Protein AF-A0A3D5YHI3-F1 (afdb_monomer_lite)

Radius of gyration: 11.75 Å; chains: 1; bounding box: 26×23×32 Å

Sequence (80 aa):
MVSSFNIDYTPEEIKQFTQKSDYIIACTGQVHLVDDSRIRHDQSQIIIDVGYGHIDGKPVGDVNIESIADKVFAYTPVPG

Secondary structure (DSSP, 8-state):
------TTS-HHHHHHHHHH-SEEEE-S--TT-B-GGGS-SSS--EEEE---EEETTEEE-SB-HHHHTTTSSEE--S--

Foldseek 3Di:
DDDDDAPVDDLVVQLVVQQVDQEEEADHLAFQSAALSNYDQPQRHEYEFPHWDDDPNDIGTNHPCVRPVVRHVYYDGPPD

Structure (mmCIF, N/CA/C/O backbone):
data_AF-A0A3D5YHI3-F1
#
_entry.id   AF-A0A3D5YHI3-F1
#
loop_
_atom_site.group_PDB
_atom_site.id
_atom_site.type_symbol
_atom_site.label_atom_id
_atom_site.label_alt_id
_atom_site.label_comp_id
_atom_site.label_asym_id
_atom_site.label_entity_id
_atom_site.label_seq_id
_atom_site.pdbx_PDB_ins_code
_atom_site.Cartn_x
_atom_site.Cartn_y
_atom_site.Cartn_z
_atom_site.occupancy
_atom_site.B_iso_or_equiv
_atom_site.auth_seq_id
_atom_site.auth_comp_id
_atom_site.auth_asym_id
_atom_site.auth_atom_id
_atom_site.pdbx_PDB_model_num
ATOM 1 N N . MET A 1 1 ? -1.904 14.794 12.947 1.00 84.25 1 MET A N 1
ATOM 2 C CA . MET A 1 1 ? -0.480 14.995 12.594 1.00 84.25 1 MET A CA 1
ATOM 3 C C . MET A 1 1 ? -0.335 14.670 11.121 1.00 84.25 1 MET A C 1
ATOM 5 O O . MET A 1 1 ? -1.019 13.763 10.674 1.00 84.25 1 MET A O 1
ATOM 9 N N . VAL A 1 2 ? 0.482 15.414 10.380 1.00 93.88 2 VAL A N 1
ATOM 10 C CA . VAL A 1 2 ? 0.759 15.138 8.963 1.00 93.88 2 VAL A CA 1
ATOM 11 C C . VAL A 1 2 ? 2.253 14.893 8.832 1.00 93.88 2 VAL A C 1
ATOM 13 O O . VAL A 1 2 ? 3.048 15.629 9.417 1.00 93.88 2 VAL A O 1
ATOM 16 N N . SER A 1 3 ? 2.620 13.855 8.093 1.00 95.50 3 SER A N 1
ATOM 17 C CA . SER A 1 3 ? 4.005 13.517 7.789 1.00 95.50 3 SER A CA 1
ATOM 18 C C . SER A 1 3 ? 4.112 13.254 6.295 1.00 95.50 3 SER A C 1
ATOM 20 O O . SER A 1 3 ? 3.244 12.604 5.720 1.00 95.50 3 SER A O 1
ATOM 22 N N . SER A 1 4 ? 5.166 13.773 5.676 1.00 95.12 4 SER A N 1
ATOM 23 C CA . SER A 1 4 ? 5.557 13.440 4.312 1.00 95.12 4 SER A CA 1
ATOM 24 C C . SER A 1 4 ? 6.966 12.861 4.337 1.00 95.12 4 SER A C 1
ATOM 26 O O . SER A 1 4 ? 7.793 13.231 5.169 1.00 95.12 4 SER A O 1
ATOM 28 N N . PHE A 1 5 ? 7.216 11.923 3.439 1.00 93.69 5 PHE A N 1
ATOM 29 C CA . PHE A 1 5 ? 8.491 11.243 3.259 1.00 93.69 5 PHE A CA 1
ATOM 30 C C . PHE A 1 5 ? 8.606 10.857 1.782 1.00 93.69 5 PHE A C 1
ATOM 32 O O . PHE A 1 5 ? 7.616 10.882 1.047 1.00 93.69 5 PHE A O 1
ATOM 39 N N . ASN A 1 6 ? 9.815 10.543 1.335 1.00 94.88 6 ASN A N 1
ATOM 40 C CA . ASN A 1 6 ? 10.092 10.121 -0.035 1.00 94.88 6 ASN A CA 1
ATOM 41 C C . ASN A 1 6 ? 10.839 8.772 -0.036 1.00 94.88 6 ASN A C 1
ATOM 43 O O . ASN A 1 6 ? 11.010 8.146 1.011 1.00 94.88 6 ASN A O 1
ATOM 47 N N . ILE A 1 7 ? 11.281 8.330 -1.213 1.00 94.31 7 ILE A N 1
ATOM 48 C CA . ILE A 1 7 ? 11.978 7.048 -1.394 1.00 94.31 7 ILE A CA 1
ATOM 49 C C . ILE A 1 7 ? 13.396 7.007 -0.798 1.00 94.31 7 ILE A C 1
ATOM 51 O O . ILE A 1 7 ? 13.989 5.934 -0.752 1.00 94.31 7 ILE A O 1
ATOM 55 N N . ASP A 1 8 ? 13.931 8.138 -0.329 1.00 96.75 8 ASP A N 1
ATOM 56 C CA . ASP A 1 8 ? 15.266 8.205 0.277 1.00 96.75 8 ASP A CA 1
ATOM 57 C C . ASP A 1 8 ? 15.260 7.779 1.759 1.00 96.75 8 ASP A C 1
ATOM 59 O O . ASP A 1 8 ? 16.319 7.575 2.354 1.00 96.75 8 ASP A O 1
ATOM 63 N N . TYR A 1 9 ? 14.077 7.635 2.369 1.00 97.00 9 TYR A N 1
ATOM 64 C CA . TYR A 1 9 ? 13.919 7.165 3.747 1.00 97.00 9 TYR A CA 1
ATOM 65 C C . TYR A 1 9 ? 14.136 5.656 3.850 1.00 97.00 9 TYR A C 1
ATOM 67 O O . TYR A 1 9 ? 13.844 4.890 2.928 1.00 97.00 9 TYR A O 1
ATOM 75 N N . THR A 1 10 ? 14.596 5.200 5.016 1.00 97.19 10 THR A N 1
ATOM 76 C CA . THR A 1 10 ? 14.768 3.764 5.245 1.00 97.19 10 THR A CA 1
ATOM 77 C C . THR A 1 10 ? 13.415 3.037 5.260 1.00 97.19 10 THR A C 1
ATOM 79 O O . THR A 1 10 ? 12.393 3.618 5.646 1.00 97.19 10 THR A O 1
ATOM 82 N N . PRO A 1 11 ? 13.376 1.735 4.914 1.00 95.38 11 PRO A N 1
ATOM 83 C CA . PRO A 1 11 ? 12.143 0.950 4.986 1.00 95.38 11 PRO A CA 1
ATOM 84 C C . PRO A 1 11 ? 11.472 0.976 6.368 1.00 95.38 11 PRO A C 1
ATOM 86 O O . PRO A 1 11 ? 10.246 0.993 6.451 1.00 95.38 11 PRO A O 1
ATOM 89 N N . GLU A 1 12 ? 12.266 1.018 7.442 1.00 96.88 12 GLU A N 1
ATOM 90 C CA . GLU A 1 12 ? 11.771 1.071 8.821 1.00 96.88 12 GLU A CA 1
ATOM 91 C C . GLU A 1 12 ? 11.119 2.424 9.141 1.00 96.88 12 GLU A C 1
ATOM 93 O O . GLU A 1 12 ? 10.033 2.460 9.715 1.00 96.88 12 GLU A O 1
ATOM 98 N N . GLU A 1 13 ? 11.717 3.540 8.716 1.00 97.00 13 GLU A N 1
ATOM 99 C CA . GLU A 1 13 ? 11.111 4.868 8.884 1.00 97.00 13 GLU A CA 1
ATOM 100 C C . GLU A 1 13 ? 9.781 4.969 8.130 1.00 97.00 13 GLU A C 1
ATOM 102 O O . GLU A 1 13 ? 8.769 5.370 8.710 1.00 97.00 13 GLU A O 1
ATOM 107 N N . ILE A 1 14 ? 9.750 4.535 6.864 1.00 96.62 14 ILE A N 1
ATOM 108 C CA . ILE A 1 14 ? 8.526 4.519 6.048 1.00 96.62 14 ILE A CA 1
ATOM 109 C C . ILE A 1 14 ? 7.444 3.682 6.737 1.00 96.62 14 ILE A C 1
ATOM 111 O O . ILE A 1 14 ? 6.303 4.132 6.871 1.00 96.62 14 ILE A O 1
ATOM 115 N N . LYS A 1 15 ? 7.791 2.486 7.224 1.00 96.62 15 LYS A N 1
ATOM 116 C CA . LYS A 1 15 ? 6.870 1.613 7.960 1.00 96.62 15 LYS A CA 1
ATOM 117 C C . LYS A 1 15 ? 6.318 2.288 9.217 1.00 96.62 15 LYS A C 1
ATOM 119 O O . LYS A 1 15 ? 5.115 2.252 9.461 1.00 96.62 15 LYS A O 1
ATOM 124 N N . GLN A 1 16 ? 7.167 2.950 10.000 1.00 96.31 16 GLN A N 1
ATOM 125 C CA . GLN A 1 16 ? 6.732 3.640 11.214 1.00 96.31 16 GLN A CA 1
ATOM 126 C C . GLN A 1 16 ? 5.739 4.773 10.931 1.00 96.31 16 GLN A C 1
ATOM 128 O O . GLN A 1 16 ? 4.776 4.934 11.684 1.00 96.31 16 GLN A O 1
ATOM 133 N N . PHE A 1 17 ? 5.945 5.557 9.868 1.00 96.06 17 PHE A N 1
ATOM 134 C CA . PHE A 1 17 ? 5.008 6.618 9.485 1.00 96.06 17 PHE A CA 1
ATOM 135 C C . PHE A 1 17 ? 3.697 6.056 8.934 1.00 96.06 17 PHE A C 1
ATOM 137 O O . PHE A 1 17 ? 2.617 6.480 9.353 1.00 96.06 17 PHE A O 1
ATOM 144 N N . THR A 1 18 ? 3.781 5.079 8.034 1.00 97.06 18 THR A N 1
ATOM 145 C CA . THR A 1 18 ? 2.608 4.470 7.390 1.00 97.06 18 THR A CA 1
ATOM 146 C C . THR A 1 18 ? 1.711 3.762 8.406 1.00 97.06 18 THR A C 1
ATOM 148 O O . THR A 1 18 ? 0.514 4.036 8.447 1.00 97.06 18 THR A O 1
ATOM 151 N N . GLN A 1 19 ? 2.265 2.982 9.339 1.00 96.62 19 GLN A N 1
ATOM 152 C CA . GLN A 1 19 ? 1.467 2.311 10.374 1.00 96.62 19 GLN A CA 1
ATOM 153 C C . GLN A 1 19 ? 0.843 3.278 11.395 1.00 96.62 19 GLN A C 1
ATOM 155 O O . GLN A 1 19 ? -0.186 2.970 11.986 1.00 96.62 19 GLN A O 1
ATOM 160 N N . LYS A 1 20 ? 1.392 4.478 11.601 1.00 96.19 20 LYS A N 1
ATOM 161 C CA . LYS A 1 20 ? 0.786 5.487 12.495 1.00 96.19 20 LYS A CA 1
ATOM 162 C C . LYS A 1 20 ? -0.278 6.355 11.815 1.00 96.19 20 LYS A C 1
ATOM 164 O O . LYS A 1 20 ? -0.917 7.152 12.494 1.00 96.19 20 LYS A O 1
ATOM 169 N N . SER A 1 21 ? -0.454 6.234 10.500 1.00 97.12 21 SER A N 1
ATOM 170 C CA . SER A 1 21 ? -1.317 7.121 9.711 1.00 97.12 21 SER A CA 1
ATOM 171 C C . SER A 1 21 ? -2.730 6.570 9.562 1.00 97.12 21 SER A C 1
ATOM 173 O O . SER A 1 21 ? -2.891 5.395 9.259 1.00 97.12 21 SER A O 1
ATOM 175 N N . ASP A 1 22 ? -3.762 7.390 9.737 1.00 98.19 22 ASP A N 1
ATOM 176 C CA . ASP A 1 22 ? -5.149 6.995 9.422 1.00 98.19 22 ASP A CA 1
ATOM 177 C C . ASP A 1 22 ? -5.439 7.064 7.918 1.00 98.19 22 ASP A C 1
ATOM 179 O O . ASP A 1 22 ? -6.231 6.289 7.391 1.00 98.19 22 ASP A O 1
ATOM 183 N N . TYR A 1 23 ? -4.740 7.959 7.217 1.00 98.38 23 TYR A N 1
ATOM 184 C CA . TYR A 1 23 ? -4.814 8.140 5.771 1.00 98.38 23 TYR A CA 1
ATOM 185 C C . TYR A 1 23 ? -3.411 8.038 5.177 1.00 98.38 23 TYR A C 1
ATOM 187 O O . TYR A 1 23 ? -2.491 8.694 5.668 1.00 98.38 23 TYR A O 1
ATOM 195 N N . ILE A 1 24 ? -3.251 7.262 4.108 1.00 98.12 24 ILE A N 1
ATOM 196 C CA . ILE A 1 24 ? -2.005 7.165 3.340 1.00 98.12 24 ILE A CA 1
ATOM 197 C C . ILE A 1 24 ? -2.295 7.599 1.906 1.00 98.12 24 ILE A C 1
ATOM 199 O O . ILE A 1 24 ? -3.148 7.015 1.247 1.00 98.12 24 ILE A O 1
ATOM 203 N N . ILE A 1 25 ? -1.572 8.607 1.420 1.00 98.38 25 ILE A N 1
ATOM 204 C CA . ILE A 1 25 ? -1.613 9.046 0.021 1.00 98.38 25 ILE A CA 1
ATOM 205 C C . ILE A 1 25 ? -0.304 8.591 -0.627 1.00 98.38 25 ILE A C 1
ATOM 207 O O . ILE A 1 25 ? 0.759 9.117 -0.299 1.00 98.38 25 ILE A O 1
ATOM 211 N N . ALA A 1 26 ? -0.371 7.589 -1.500 1.00 97.81 26 ALA A N 1
ATOM 212 C CA . ALA A 1 26 ? 0.786 7.023 -2.182 1.00 97.81 26 ALA A CA 1
ATOM 213 C C . ALA A 1 26 ? 0.979 7.721 -3.538 1.00 97.81 26 ALA A C 1
ATOM 215 O O . ALA A 1 26 ? 0.144 7.603 -4.432 1.00 97.81 26 ALA A O 1
ATOM 216 N N . CYS A 1 27 ? 2.046 8.514 -3.660 1.00 97.06 27 CYS A N 1
ATOM 217 C CA . CYS A 1 27 ? 2.330 9.347 -4.837 1.00 97.06 27 CYS A CA 1
ATOM 218 C C . CYS A 1 27 ? 3.843 9.500 -5.094 1.00 97.06 27 CYS A C 1
ATOM 220 O O . CYS A 1 27 ? 4.339 10.571 -5.440 1.00 97.06 27 CYS A O 1
ATOM 222 N N . THR A 1 28 ? 4.590 8.435 -4.837 1.00 96.44 28 THR A N 1
ATOM 223 C CA . THR A 1 28 ? 6.049 8.347 -4.962 1.00 96.44 28 THR A CA 1
ATOM 224 C C . THR A 1 28 ? 6.516 7.926 -6.355 1.00 96.44 28 THR A C 1
ATOM 226 O O . THR A 1 28 ? 7.654 8.218 -6.716 1.00 96.44 28 THR A O 1
ATOM 229 N N . GLY A 1 29 ? 5.660 7.251 -7.133 1.00 96.00 29 GLY A N 1
ATOM 230 C CA . GLY A 1 29 ? 6.017 6.651 -8.421 1.00 96.00 29 GLY A CA 1
ATOM 231 C C . GLY A 1 29 ? 6.816 5.349 -8.292 1.00 96.00 29 GLY A C 1
ATOM 232 O O . GLY A 1 29 ? 7.339 4.849 -9.289 1.00 96.00 29 GLY A O 1
ATOM 233 N N . GLN A 1 30 ? 6.937 4.808 -7.076 1.00 97.06 30 GLN A N 1
ATOM 234 C CA . GLN A 1 30 ? 7.577 3.530 -6.809 1.00 97.06 30 GLN A CA 1
ATOM 235 C C . GLN A 1 30 ? 6.509 2.443 -6.704 1.00 97.06 30 GLN A C 1
ATOM 237 O O . GLN A 1 30 ? 5.789 2.350 -5.709 1.00 97.06 30 GLN A O 1
ATOM 242 N N . VAL A 1 31 ? 6.465 1.583 -7.723 1.00 97.69 31 VAL A N 1
ATOM 243 C CA . VAL A 1 31 ? 5.511 0.473 -7.797 1.00 97.69 31 VAL A CA 1
ATOM 244 C C . VAL A 1 31 ? 5.592 -0.397 -6.545 1.00 97.69 31 VAL A C 1
ATOM 246 O O . VAL A 1 31 ? 6.676 -0.837 -6.152 1.00 97.69 31 VAL A O 1
ATOM 249 N N . HIS A 1 32 ? 4.423 -0.660 -5.957 1.00 97.25 32 HIS A N 1
ATOM 250 C CA . HIS A 1 32 ? 4.250 -1.518 -4.783 1.00 97.25 32 HIS A CA 1
ATOM 251 C C . HIS A 1 32 ? 5.117 -1.118 -3.574 1.00 97.25 32 HIS A C 1
ATOM 253 O O . HIS A 1 32 ? 5.480 -1.969 -2.760 1.00 97.25 32 HIS A O 1
ATOM 259 N N . LEU A 1 33 ? 5.452 0.169 -3.429 1.00 97.50 33 LEU A N 1
ATOM 260 C CA . LEU A 1 33 ? 6.119 0.676 -2.233 1.00 97.50 33 LEU A CA 1
ATOM 261 C C . LEU A 1 33 ? 5.294 0.404 -0.971 1.00 97.50 33 LEU A C 1
ATOM 263 O O . LEU A 1 33 ? 5.878 0.099 0.066 1.00 97.50 3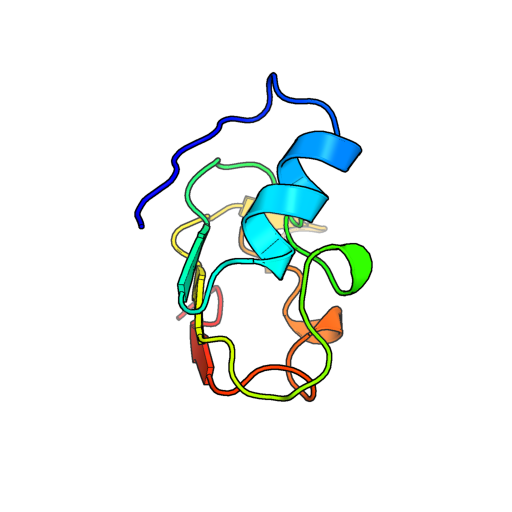3 LEU A O 1
ATOM 267 N N . VAL A 1 34 ? 3.966 0.529 -1.040 1.00 97.62 34 VAL A N 1
ATOM 268 C CA . VAL A 1 34 ? 3.057 0.220 0.072 1.00 97.62 34 VAL A CA 1
ATOM 269 C C . VAL A 1 34 ? 2.496 -1.189 -0.109 1.00 97.62 34 VAL A C 1
ATOM 271 O O . VAL A 1 34 ? 1.836 -1.489 -1.100 1.00 97.62 34 VAL A O 1
ATOM 274 N N . ASP A 1 35 ? 2.742 -2.046 0.876 1.00 97.69 35 ASP A N 1
ATOM 275 C CA . ASP A 1 35 ? 2.302 -3.439 0.936 1.00 97.69 35 ASP A CA 1
ATOM 276 C C . ASP A 1 35 ? 1.792 -3.778 2.350 1.00 97.69 35 ASP A C 1
ATOM 278 O O . ASP A 1 35 ? 1.779 -2.927 3.246 1.00 97.69 35 ASP A O 1
ATOM 282 N N . ASP A 1 36 ? 1.401 -5.035 2.567 1.00 97.56 36 ASP A N 1
ATOM 283 C CA . ASP A 1 36 ? 0.951 -5.561 3.865 1.00 97.56 36 ASP A CA 1
ATOM 284 C C . ASP A 1 36 ? 1.862 -5.202 5.054 1.00 97.56 36 ASP A C 1
ATOM 286 O O . ASP A 1 36 ? 1.383 -4.952 6.161 1.00 97.56 36 ASP A O 1
ATOM 290 N N . SER A 1 37 ? 3.180 -5.135 4.840 1.00 97.50 37 SER A N 1
ATOM 291 C CA . SER A 1 37 ? 4.142 -4.871 5.915 1.00 97.50 37 SER A CA 1
ATOM 292 C C . SER A 1 37 ? 4.115 -3.421 6.411 1.00 97.50 37 SER A C 1
ATOM 294 O O . SER A 1 37 ? 4.661 -3.126 7.480 1.00 97.50 37 SER A O 1
ATOM 296 N N . ARG A 1 38 ? 3.485 -2.524 5.642 1.00 96.88 38 ARG A N 1
ATOM 297 C CA . ARG A 1 38 ? 3.433 -1.073 5.867 1.00 96.88 38 ARG A CA 1
ATOM 298 C C . ARG A 1 38 ? 2.051 -0.570 6.283 1.00 96.88 38 ARG A C 1
ATOM 300 O O . ARG A 1 38 ? 1.863 0.630 6.441 1.00 96.88 38 ARG A O 1
ATOM 307 N N . ILE A 1 39 ? 1.091 -1.458 6.515 1.00 97.56 39 ILE A N 1
ATOM 308 C CA . ILE A 1 39 ? -0.243 -1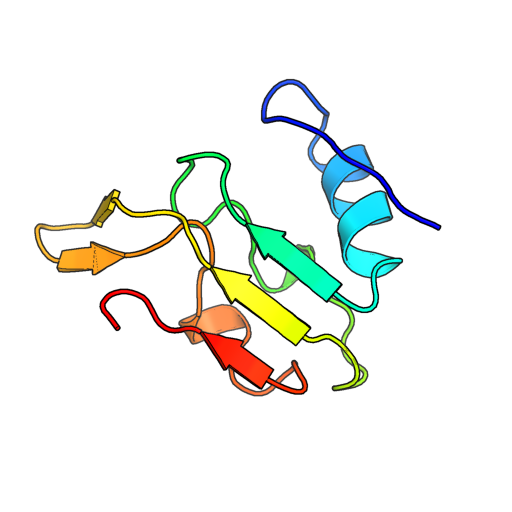.087 7.004 1.00 97.56 39 ILE A CA 1
ATOM 309 C C . ILE A 1 39 ? -0.469 -1.560 8.446 1.00 97.56 39 ILE A C 1
ATOM 311 O O . ILE A 1 39 ? 0.276 -2.385 8.986 1.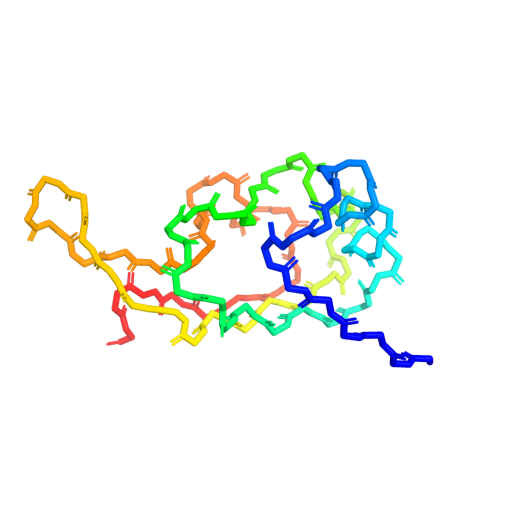00 97.56 39 ILE A O 1
ATOM 315 N N . ARG A 1 40 ? -1.487 -0.995 9.095 1.00 96.25 40 ARG A N 1
ATOM 316 C CA . ARG A 1 40 ? -2.101 -1.528 10.311 1.00 96.25 40 ARG A CA 1
ATOM 317 C C . ARG A 1 40 ? -3.115 -2.596 9.941 1.00 96.25 40 ARG A C 1
ATOM 319 O O . ARG A 1 40 ? -3.779 -2.511 8.915 1.00 96.25 40 ARG A O 1
ATOM 326 N N . HIS A 1 41 ? -3.279 -3.568 10.830 1.00 94.00 41 HIS A N 1
ATOM 327 C CA . HIS A 1 41 ? -4.219 -4.679 10.663 1.00 94.00 41 HIS A CA 1
ATOM 328 C C . HIS A 1 41 ? -5.438 -4.517 11.580 1.00 94.00 41 HIS A C 1
ATOM 330 O O . HIS A 1 41 ? -5.812 -5.433 12.305 1.00 94.00 41 HIS A O 1
ATOM 336 N N . ASP A 1 42 ? -6.025 -3.320 11.588 1.00 97.06 42 ASP A N 1
ATOM 337 C CA . ASP A 1 42 ? -7.209 -2.967 12.388 1.00 97.06 42 ASP A CA 1
ATOM 338 C C . ASP A 1 42 ? -8.389 -2.461 11.533 1.00 97.06 42 ASP A C 1
ATOM 340 O O . ASP A 1 42 ? -9.385 -1.995 12.083 1.00 97.06 42 ASP A O 1
ATOM 344 N N . GLN A 1 43 ? -8.276 -2.542 10.198 1.00 97.00 43 GLN A N 1
ATOM 345 C CA . GLN A 1 43 ? -9.282 -2.090 9.227 1.00 97.00 43 GLN A CA 1
ATOM 346 C C . GLN A 1 43 ? -9.714 -0.621 9.387 1.00 97.00 43 GLN A C 1
ATOM 348 O O . GLN A 1 43 ? -10.804 -0.250 8.960 1.00 97.00 43 GLN A O 1
ATOM 353 N N . SER A 1 44 ? -8.865 0.234 9.971 1.00 97.81 44 SER A N 1
ATOM 354 C CA . SER A 1 44 ? -9.166 1.664 10.162 1.00 97.81 44 SER A CA 1
ATOM 355 C C . SER A 1 44 ? -8.527 2.588 9.122 1.00 97.81 44 SER A C 1
ATOM 357 O O . SER A 1 44 ? -8.935 3.741 8.996 1.00 97.81 44 SER A O 1
ATOM 359 N N . GLN A 1 45 ? -7.523 2.108 8.382 1.00 98.31 45 GLN A N 1
ATOM 360 C CA . GLN A 1 45 ? -6.753 2.943 7.459 1.00 98.31 45 GLN A CA 1
ATOM 361 C C . GLN A 1 45 ? -7.454 3.152 6.117 1.00 98.31 45 GLN A C 1
ATOM 363 O O . GLN A 1 45 ? -8.061 2.229 5.577 1.00 98.31 45 GLN A O 1
ATOM 368 N N . ILE A 1 46 ? -7.299 4.343 5.543 1.00 98.62 46 ILE A N 1
ATOM 369 C CA . ILE A 1 46 ? -7.742 4.678 4.186 1.00 98.62 46 ILE A CA 1
ATOM 370 C C . ILE A 1 46 ? -6.520 4.911 3.302 1.00 98.62 46 ILE A C 1
ATOM 372 O O . ILE A 1 46 ? -5.636 5.700 3.642 1.00 98.62 46 ILE A O 1
ATOM 376 N N . ILE A 1 47 ? -6.484 4.243 2.153 1.00 98.44 47 ILE A N 1
ATOM 377 C CA . ILE A 1 47 ? -5.389 4.335 1.188 1.00 98.44 47 ILE A CA 1
ATOM 378 C C . ILE A 1 47 ? -5.857 5.079 -0.068 1.00 98.44 47 ILE A C 1
ATOM 380 O O . ILE A 1 47 ? -6.907 4.777 -0.626 1.00 98.44 47 ILE A O 1
ATOM 384 N N . ILE A 1 48 ? -5.073 6.043 -0.537 1.00 98.44 48 ILE A N 1
ATOM 385 C CA . ILE A 1 48 ? -5.299 6.753 -1.797 1.00 98.44 48 ILE A CA 1
ATOM 386 C C . ILE A 1 48 ? -4.060 6.536 -2.660 1.00 98.44 48 ILE A C 1
ATOM 388 O O . ILE A 1 48 ? -3.013 7.131 -2.410 1.00 98.44 48 ILE A O 1
ATOM 392 N N . ASP A 1 49 ? -4.176 5.660 -3.648 1.00 98.19 49 ASP A N 1
ATOM 393 C CA . ASP A 1 49 ? -3.135 5.394 -4.634 1.00 98.19 49 ASP A CA 1
ATOM 394 C C . ASP A 1 49 ? -3.263 6.368 -5.811 1.00 98.19 49 ASP A C 1
ATOM 396 O O . ASP A 1 49 ? -4.234 6.338 -6.569 1.00 98.19 49 ASP A O 1
ATOM 400 N N . VAL A 1 50 ? -2.291 7.272 -5.914 1.00 97.69 50 VAL A N 1
ATOM 401 C CA . VAL A 1 50 ? -2.131 8.234 -7.015 1.00 97.69 50 VAL A CA 1
ATOM 402 C C . VAL A 1 50 ? -1.033 7.761 -7.977 1.00 97.69 50 VAL A C 1
ATOM 404 O O . VAL A 1 50 ? -0.919 8.277 -9.090 1.00 97.69 50 VAL A O 1
ATOM 407 N N . GLY A 1 51 ? -0.206 6.805 -7.546 1.00 95.94 51 GLY A N 1
ATOM 408 C CA . GLY A 1 51 ? 0.890 6.255 -8.325 1.00 95.94 51 GLY A CA 1
ATOM 409 C C . GLY A 1 51 ? 0.394 5.523 -9.565 1.00 95.94 51 GLY A C 1
ATOM 410 O O . GLY A 1 51 ? -0.695 4.955 -9.591 1.00 95.94 51 GLY A O 1
ATOM 411 N N . TYR A 1 52 ? 1.206 5.533 -10.618 1.00 97.00 52 TYR A N 1
ATOM 412 C CA . TYR A 1 52 ? 0.895 4.813 -11.845 1.00 97.00 52 TYR A CA 1
ATOM 413 C C . TYR A 1 52 ? 2.170 4.255 -12.468 1.00 97.00 52 TYR A C 1
ATOM 415 O O . TYR A 1 52 ? 3.127 4.981 -12.736 1.00 97.00 52 TYR A O 1
ATOM 423 N N . GLY A 1 53 ? 2.162 2.957 -12.734 1.00 96.69 53 GLY A N 1
ATOM 424 C CA . GLY A 1 53 ? 3.263 2.198 -13.304 1.00 96.69 53 GLY A CA 1
ATOM 425 C C . GLY A 1 53 ? 2.757 0.939 -14.001 1.00 96.69 53 GLY A C 1
ATOM 426 O O . GLY A 1 53 ? 1.558 0.771 -14.221 1.00 96.69 53 GLY A O 1
ATOM 427 N N . HIS A 1 54 ? 3.682 0.058 -14.386 1.00 97.38 54 HIS A N 1
ATOM 428 C CA . HIS A 1 54 ? 3.337 -1.219 -15.009 1.00 97.38 54 HIS A CA 1
ATOM 429 C C . HIS A 1 54 ? 4.223 -2.356 -14.494 1.00 97.38 54 HIS A C 1
ATOM 431 O O . HIS A 1 54 ? 5.436 -2.191 -14.380 1.00 97.38 54 HIS A O 1
ATOM 437 N N . ILE A 1 55 ? 3.624 -3.525 -14.274 1.00 96.50 55 ILE A N 1
ATOM 438 C CA . ILE A 1 55 ? 4.316 -4.811 -14.105 1.00 96.50 55 ILE A CA 1
ATOM 439 C C . ILE A 1 55 ? 3.787 -5.746 -15.189 1.00 96.50 55 ILE A C 1
ATOM 441 O O . ILE A 1 55 ? 2.577 -5.861 -15.369 1.00 96.50 55 ILE A O 1
ATOM 445 N N . ASP A 1 56 ? 4.683 -6.376 -15.952 1.00 95.94 56 ASP A N 1
ATOM 446 C CA . ASP A 1 56 ? 4.328 -7.291 -17.049 1.00 95.94 56 ASP A CA 1
ATOM 447 C C . ASP A 1 56 ? 3.304 -6.700 -18.040 1.00 95.94 56 ASP A C 1
ATOM 449 O O . ASP A 1 56 ? 2.395 -7.373 -18.526 1.00 95.94 56 ASP A O 1
ATOM 453 N N . GLY A 1 57 ? 3.427 -5.395 -18.312 1.00 96.00 57 GLY A N 1
ATOM 454 C CA . GLY A 1 57 ? 2.528 -4.650 -19.196 1.00 96.00 57 GLY A CA 1
ATOM 455 C C . GLY A 1 57 ? 1.144 -4.347 -18.611 1.00 96.00 57 GLY A C 1
ATOM 456 O O . GLY A 1 57 ? 0.337 -3.715 -19.289 1.00 96.00 57 GLY A O 1
ATOM 457 N N . LYS A 1 58 ? 0.860 -4.750 -17.368 1.00 95.75 58 LYS A N 1
ATOM 458 C CA . LYS A 1 58 ? -0.389 -4.434 -16.668 1.00 95.75 58 LYS A CA 1
ATOM 459 C C . LYS A 1 58 ? -0.235 -3.174 -15.818 1.00 95.75 58 LYS A C 1
ATOM 461 O O . LYS A 1 58 ? 0.781 -3.057 -15.134 1.00 95.75 58 LYS A O 1
ATOM 466 N N . PRO A 1 59 ? -1.219 -2.262 -15.834 1.00 96.81 59 PRO A N 1
ATOM 467 C CA . PRO A 1 59 ? -1.215 -1.081 -14.979 1.00 96.81 59 PRO A CA 1
ATOM 468 C C . PRO A 1 59 ? -1.276 -1.467 -13.499 1.00 96.81 59 PRO A C 1
ATOM 470 O O . PRO A 1 59 ? -2.088 -2.302 -13.108 1.00 96.81 59 PRO A O 1
ATOM 473 N N . VAL A 1 60 ? -0.406 -0.852 -12.702 1.00 97.81 60 VAL A N 1
ATOM 474 C CA . VAL A 1 60 ? -0.307 -1.010 -11.243 1.00 97.81 60 VAL A CA 1
ATOM 475 C C . VAL A 1 60 ? 0.039 0.336 -10.614 1.00 97.81 60 VAL A C 1
ATOM 477 O O . VAL A 1 60 ? 0.579 1.210 -11.293 1.00 97.81 60 VAL A O 1
ATOM 480 N N . GLY A 1 61 ? -0.266 0.512 -9.333 1.00 98.06 61 GLY A N 1
ATOM 481 C CA . GLY A 1 61 ? 0.043 1.739 -8.606 1.00 98.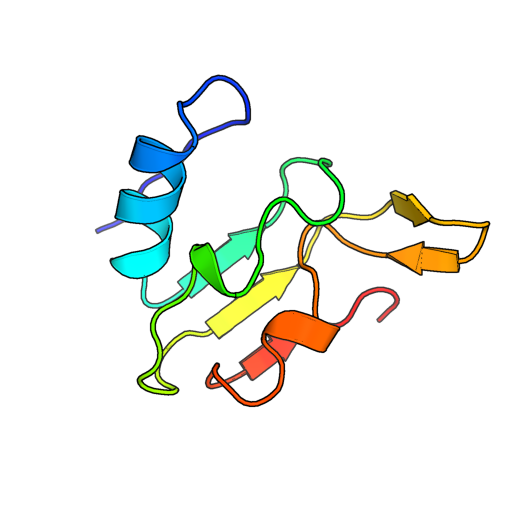06 61 GLY A CA 1
ATOM 482 C C . GLY A 1 61 ? 1.230 1.603 -7.656 1.00 98.06 61 GLY A C 1
ATOM 483 O O . GLY A 1 61 ? 1.995 0.629 -7.685 1.00 98.06 61 GLY A O 1
ATOM 484 N N . ASP A 1 62 ? 1.374 2.595 -6.783 1.00 98.25 62 ASP A N 1
ATOM 485 C CA . ASP A 1 62 ? 2.376 2.568 -5.717 1.00 98.25 62 ASP A CA 1
ATOM 486 C C . ASP A 1 62 ? 1.985 1.587 -4.599 1.00 98.25 62 ASP A C 1
ATOM 488 O O . ASP A 1 62 ? 2.813 1.225 -3.758 1.00 98.25 62 ASP A O 1
ATOM 492 N N . VAL A 1 63 ? 0.728 1.140 -4.581 1.00 98.25 63 VAL A N 1
ATOM 493 C CA . VAL A 1 63 ? 0.176 0.238 -3.576 1.00 98.25 63 VAL A CA 1
ATOM 494 C C . VAL A 1 63 ? -0.051 -1.148 -4.174 1.00 98.25 63 VAL A C 1
ATOM 496 O O . VAL A 1 63 ? -0.709 -1.316 -5.199 1.00 98.25 63 VAL A O 1
ATOM 499 N N . ASN A 1 64 ? 0.435 -2.182 -3.489 1.00 97.88 64 ASN A N 1
ATOM 500 C CA . ASN A 1 64 ? 0.078 -3.561 -3.797 1.00 97.88 64 ASN A CA 1
ATOM 501 C C . ASN A 1 64 ? -1.312 -3.889 -3.221 1.00 97.88 64 ASN A C 1
ATOM 503 O O . ASN A 1 64 ? -1.427 -4.421 -2.112 1.00 97.88 64 ASN A O 1
ATOM 507 N N . ILE A 1 65 ? -2.363 -3.572 -3.982 1.00 96.75 65 ILE A N 1
ATOM 508 C CA . ILE A 1 65 ? -3.768 -3.755 -3.581 1.00 96.75 65 ILE A CA 1
ATOM 509 C C . ILE A 1 65 ? -4.080 -5.202 -3.188 1.00 96.75 65 ILE A C 1
ATOM 511 O O . ILE A 1 65 ? -4.736 -5.419 -2.169 1.00 96.75 65 ILE A O 1
ATOM 515 N N . GLU A 1 66 ? -3.569 -6.192 -3.928 1.00 96.31 66 GLU A N 1
ATOM 516 C CA . GLU A 1 66 ? -3.802 -7.616 -3.636 1.00 96.31 66 GLU A CA 1
ATOM 517 C C . GLU A 1 66 ? -3.360 -7.993 -2.216 1.00 96.31 66 GLU A C 1
ATOM 519 O O . GLU A 1 66 ? -3.965 -8.852 -1.581 1.00 96.31 66 GLU A O 1
ATOM 524 N N . SER A 1 67 ? -2.328 -7.322 -1.695 1.00 97.50 67 SER A N 1
ATOM 525 C CA . S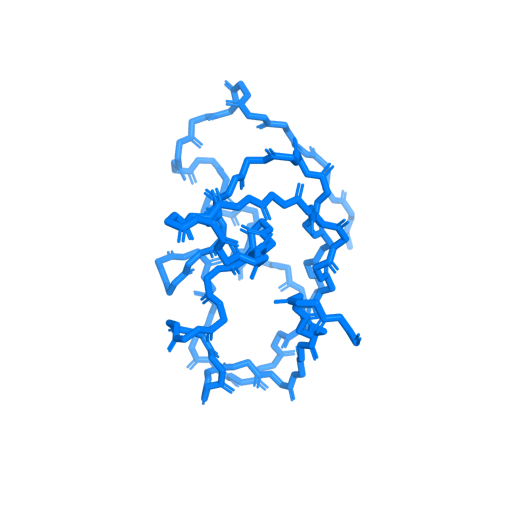ER A 1 67 ? -1.796 -7.592 -0.360 1.00 97.50 67 SER A CA 1
ATOM 526 C C . SER A 1 67 ? -2.557 -6.911 0.784 1.00 97.50 67 SER A C 1
ATOM 528 O O . SER A 1 67 ? -2.383 -7.328 1.931 1.00 97.50 67 SER A O 1
ATOM 530 N N . ILE A 1 68 ? -3.380 -5.891 0.506 1.00 97.62 68 ILE A N 1
ATOM 531 C CA . ILE A 1 68 ? -3.992 -5.034 1.539 1.00 97.62 68 ILE A CA 1
ATOM 532 C C . ILE A 1 68 ? -5.523 -4.934 1.488 1.00 97.62 68 ILE A C 1
ATOM 534 O O . ILE A 1 68 ? -6.116 -4.414 2.433 1.00 97.62 68 ILE A O 1
ATOM 538 N N . ALA A 1 69 ? -6.169 -5.382 0.406 1.00 96.44 69 ALA A N 1
ATOM 539 C CA . ALA A 1 69 ? -7.573 -5.078 0.111 1.00 96.44 69 ALA A CA 1
ATOM 540 C C . ALA A 1 69 ? -8.570 -5.498 1.209 1.00 96.44 69 ALA A C 1
ATOM 542 O O . ALA A 1 69 ? -9.602 -4.852 1.370 1.00 96.44 69 ALA A O 1
ATOM 543 N N . ASP A 1 70 ? -8.271 -6.553 1.966 1.00 96.88 70 ASP A N 1
ATOM 544 C CA . ASP A 1 70 ? -9.093 -7.083 3.060 1.00 96.88 70 ASP A CA 1
ATOM 545 C C . ASP A 1 70 ? -8.706 -6.546 4.454 1.00 96.88 70 ASP A C 1
ATOM 547 O O . ASP A 1 70 ? -9.352 -6.865 5.455 1.00 96.88 70 ASP A O 1
ATOM 551 N N . LYS A 1 71 ? -7.667 -5.708 4.536 1.00 97.56 71 LYS A N 1
ATOM 552 C CA . LYS A 1 71 ? -7.043 -5.263 5.797 1.00 97.56 71 LYS A CA 1
ATOM 553 C C . LYS A 1 71 ? -7.228 -3.779 6.094 1.00 97.56 71 LYS A C 1
ATOM 555 O O . LYS A 1 71 ? -6.968 -3.351 7.217 1.00 97.56 71 LYS A O 1
ATOM 560 N N . VAL A 1 72 ? -7.676 -3.003 5.110 1.00 98.38 72 VAL A N 1
ATOM 561 C CA . VAL A 1 72 ? -7.879 -1.551 5.207 1.00 98.38 72 VAL A CA 1
ATOM 562 C C . VAL A 1 72 ? -9.365 -1.199 5.114 1.00 98.38 72 VAL A C 1
ATOM 564 O O . VAL A 1 72 ? -10.168 -1.990 4.630 1.00 98.38 72 VAL A O 1
ATOM 567 N N . PHE A 1 73 ? -9.740 -0.007 5.578 1.00 98.56 73 PHE A N 1
ATOM 568 C CA . PHE A 1 73 ? -11.124 0.472 5.540 1.00 98.56 73 PHE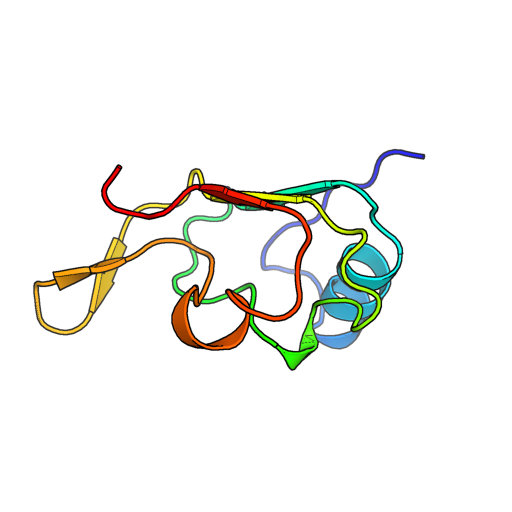 A CA 1
ATOM 569 C C . PHE A 1 73 ? -11.600 0.742 4.106 1.00 98.56 73 PHE A C 1
ATOM 571 O O . PHE A 1 73 ? -12.711 0.380 3.725 1.00 98.56 73 PHE A O 1
ATOM 578 N N . ALA A 1 74 ? -10.759 1.413 3.318 1.00 98.25 74 ALA A N 1
ATOM 579 C CA . ALA A 1 74 ? -11.019 1.749 1.925 1.00 98.25 74 ALA A CA 1
ATOM 580 C C . ALA A 1 74 ? -9.701 1.974 1.175 1.00 98.25 74 ALA A C 1
ATOM 582 O O . ALA A 1 74 ? -8.688 2.346 1.774 1.00 98.25 74 ALA A O 1
ATOM 583 N N . TYR A 1 75 ? -9.730 1.785 -0.141 1.00 98.12 75 TYR A N 1
ATOM 584 C CA . TYR A 1 75 ? -8.602 2.047 -1.029 1.00 98.12 75 TYR A CA 1
ATOM 585 C C . TYR A 1 75 ? -9.082 2.537 -2.402 1.00 98.12 75 TYR A C 1
ATOM 587 O O . TYR A 1 75 ? -10.229 2.292 -2.782 1.00 98.12 75 TYR A O 1
ATOM 595 N N . THR A 1 76 ? -8.205 3.195 -3.163 1.00 98.12 76 THR A N 1
ATOM 596 C CA . THR A 1 76 ? -8.429 3.494 -4.587 1.00 98.12 76 THR A CA 1
ATOM 597 C C . THR A 1 76 ? -7.600 2.535 -5.453 1.00 98.12 76 THR A C 1
ATOM 599 O O . THR A 1 76 ? -6.388 2.464 -5.255 1.00 98.12 76 THR A O 1
ATOM 602 N N . PRO A 1 77 ? -8.205 1.759 -6.373 1.00 94.69 77 PRO A N 1
ATOM 603 C CA . PRO A 1 77 ? -7.458 0.857 -7.247 1.00 94.69 77 PRO A CA 1
ATOM 604 C C . PRO A 1 77 ? -6.733 1.617 -8.367 1.00 94.69 77 PRO A C 1
ATOM 606 O O . PRO A 1 77 ? -7.145 2.708 -8.760 1.00 94.69 77 PRO A O 1
ATOM 609 N N . VAL A 1 78 ? -5.684 0.997 -8.911 1.00 96.12 78 VAL A N 1
ATOM 610 C CA . VAL A 1 78 ? -5.004 1.432 -10.137 1.00 96.12 78 VAL A CA 1
ATOM 611 C C . VAL A 1 78 ? -5.015 0.266 -11.132 1.00 96.12 78 VAL A C 1
ATOM 613 O O . VAL A 1 78 ? -4.553 -0.820 -10.776 1.00 96.12 78 VAL A O 1
ATOM 616 N N . PRO A 1 79 ? -5.518 0.455 -12.366 1.00 90.31 79 PRO A N 1
ATOM 617 C CA . PRO A 1 79 ? -6.174 1.658 -12.874 1.00 90.31 79 PRO A CA 1
ATOM 618 C C . PRO A 1 79 ? -7.551 1.848 -12.216 1.00 90.31 79 PRO A C 1
ATOM 620 O O . PRO A 1 79 ? -8.163 0.881 -11.758 1.00 90.31 79 PRO A O 1
ATOM 623 N N . GLY A 1 80 ? -8.003 3.102 -12.158 1.00 79.25 80 GLY A N 1
ATOM 624 C CA . GLY A 1 80 ? -9.344 3.470 -11.691 1.00 79.25 80 GLY A CA 1
ATOM 625 C C . GLY A 1 80 ? -10.426 3.252 -12.738 1.00 79.25 80 GLY A C 1
ATOM 626 O O . GLY A 1 80 ? -10.103 3.325 -13.947 1.00 79.25 80 GLY A O 1
#

pLDDT: mean 96.5, std 2.75, range [79.25, 98.62]